Protein AF-A0A2E8VS67-F1 (afdb_monomer_lite)

Secondary structure (DSSP, 8-state):
------HHHHHHHHHHHHHS--TTS---HHHHHHHHHHHHHHHHHHHHHH-S-HHHHHHH-SHHHHHHHHHHHHHHHHGGG-HHHHHHHHHSSSS-GGG-HHHHHHHHHHHHHTT--HHHHHHHHHHHHHTT-HHHHHHHHHHHHHHH-

Radius of gyration: 14.97 Å; chains: 1; bounding box: 38×28×51 Å

Structure (mmCIF, N/CA/C/O backbone):
data_AF-A0A2E8VS67-F1
#
_entry.id   AF-A0A2E8VS67-F1
#
loop_
_atom_site.group_PDB
_atom_site.id
_atom_site.type_symbol
_atom_site.label_atom_id
_atom_site.label_alt_id
_atom_site.label_comp_id
_atom_site.label_asym_id
_atom_site.label_entity_id
_atom_site.label_seq_id
_atom_site.pdbx_PDB_ins_code
_atom_site.Cartn_x
_atom_site.Cartn_y
_atom_site.Cartn_z
_atom_site.occupancy
_atom_site.B_iso_or_equiv
_atom_site.auth_seq_id
_atom_site.auth_comp_id
_atom_site.auth_asym_id
_atom_site.auth_atom_id
_atom_site.pdbx_PDB_model_num
ATOM 1 N N . MET A 1 1 ? 0.287 -7.211 -34.726 1.00 35.31 1 MET A N 1
ATOM 2 C CA . MET A 1 1 ? -0.558 -7.984 -33.786 1.00 35.31 1 MET A CA 1
ATOM 3 C C . MET A 1 1 ? -1.084 -7.046 -32.711 1.00 35.31 1 MET A C 1
ATOM 5 O O . MET A 1 1 ? -0.298 -6.407 -32.024 1.00 35.31 1 MET A O 1
ATOM 9 N N . SER A 1 2 ? -2.407 -6.891 -32.649 1.00 30.27 2 SER A N 1
ATOM 10 C CA . SER A 1 2 ? -3.110 -5.944 -31.780 1.00 30.27 2 SER A CA 1
ATOM 11 C C . SER A 1 2 ? -2.974 -6.365 -30.310 1.00 30.27 2 SER A C 1
ATOM 13 O O . SER A 1 2 ? -3.569 -7.357 -29.891 1.00 30.27 2 SER A O 1
ATOM 15 N N . ARG A 1 3 ? -2.165 -5.643 -29.523 1.00 39.97 3 ARG A N 1
ATOM 16 C CA . ARG A 1 3 ? -2.151 -5.771 -28.058 1.00 39.97 3 ARG A CA 1
ATOM 17 C C . ARG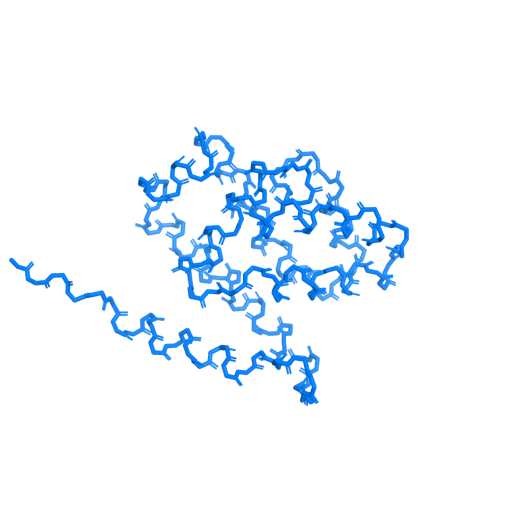 A 1 3 ? -3.442 -5.147 -27.535 1.00 39.97 3 ARG A C 1
ATOM 19 O O . ARG A 1 3 ? -3.457 -3.969 -27.197 1.00 39.97 3 ARG A O 1
ATOM 26 N N . ARG A 1 4 ? -4.533 -5.915 -27.484 1.00 39.25 4 ARG A N 1
ATOM 27 C CA . ARG A 1 4 ? -5.676 -5.537 -26.647 1.00 39.25 4 ARG A CA 1
ATOM 28 C C . ARG A 1 4 ? -5.168 -5.525 -25.200 1.00 39.25 4 ARG A C 1
ATOM 30 O O . ARG A 1 4 ? -4.754 -6.583 -24.721 1.00 39.25 4 ARG A O 1
ATOM 37 N N . PRO A 1 5 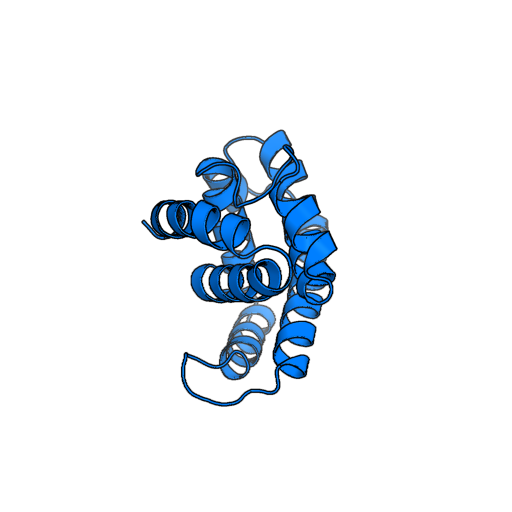? -5.137 -4.373 -24.507 1.00 44.44 5 PRO A N 1
ATOM 38 C CA . PRO A 1 5 ? -4.879 -4.367 -23.078 1.00 44.44 5 PRO A CA 1
ATOM 39 C C . PRO A 1 5 ? -5.966 -5.225 -22.442 1.00 44.44 5 PRO A C 1
ATOM 41 O O . PRO A 1 5 ? -7.134 -5.134 -22.816 1.00 44.44 5 PRO A O 1
ATOM 44 N N . ASN A 1 6 ? -5.543 -6.118 -21.560 1.00 48.22 6 ASN A N 1
ATOM 45 C CA . ASN A 1 6 ? -6.320 -7.189 -20.959 1.00 48.22 6 ASN A CA 1
ATOM 46 C C . ASN A 1 6 ? -7.674 -6.664 -20.422 1.00 48.22 6 ASN A C 1
ATOM 48 O O . ASN A 1 6 ? -7.742 -6.160 -19.301 1.00 48.22 6 ASN A O 1
ATOM 52 N N . GLN A 1 7 ? -8.745 -6.742 -21.227 1.00 39.62 7 GLN A N 1
ATOM 53 C CA . GLN A 1 7 ? -10.063 -6.177 -20.891 1.00 39.62 7 GLN A CA 1
ATOM 54 C C . GLN A 1 7 ? -10.632 -6.786 -19.603 1.00 39.62 7 GLN A C 1
ATOM 56 O O . GLN A 1 7 ? -11.363 -6.120 -18.881 1.00 39.62 7 GLN A O 1
ATOM 61 N N . LEU A 1 8 ? -10.209 -8.005 -19.255 1.00 40.25 8 LEU A N 1
ATOM 62 C CA . LEU A 1 8 ? -10.504 -8.653 -17.976 1.00 40.25 8 LEU A CA 1
ATOM 63 C C . LEU A 1 8 ? -9.884 -7.925 -16.771 1.00 40.25 8 LEU A C 1
ATOM 65 O O . LEU A 1 8 ? -10.519 -7.824 -15.729 1.00 40.25 8 LEU A O 1
ATOM 69 N N . VAL A 1 9 ? -8.674 -7.375 -16.897 1.00 40.34 9 VAL A N 1
ATOM 70 C CA . VAL A 1 9 ? -8.016 -6.630 -15.807 1.00 40.34 9 VAL A CA 1
ATOM 71 C C . VAL A 1 9 ? -8.673 -5.261 -15.614 1.00 40.34 9 VAL A C 1
ATOM 73 O O . VAL A 1 9 ? -8.863 -4.829 -14.480 1.00 40.34 9 VAL A O 1
ATOM 76 N N . GLN A 1 10 ? -9.085 -4.607 -16.705 1.00 38.84 10 GLN A N 1
ATOM 77 C CA . GLN A 1 10 ? -9.766 -3.306 -16.658 1.00 38.84 10 GLN A CA 1
ATOM 78 C C . GLN A 1 10 ? -11.229 -3.407 -16.196 1.00 38.84 10 GLN A C 1
ATOM 80 O O . GLN A 1 10 ? -11.657 -2.601 -15.372 1.00 38.84 10 GLN A O 1
ATOM 85 N N . ALA A 1 11 ? -11.979 -4.418 -16.648 1.00 37.66 11 ALA A N 1
ATOM 86 C CA . ALA A 1 11 ? -13.370 -4.622 -16.237 1.00 37.66 11 ALA A CA 1
ATOM 87 C C . ALA A 1 11 ? -13.493 -4.932 -14.734 1.00 37.66 11 ALA A C 1
ATOM 89 O O . ALA A 1 11 ? -14.410 -4.443 -14.084 1.00 37.66 11 ALA A O 1
ATOM 90 N N . PHE A 1 12 ? -12.529 -5.659 -14.153 1.00 43.75 12 PHE A N 1
ATOM 91 C CA . PHE A 1 12 ? -12.506 -5.947 -12.714 1.00 43.75 12 PHE A CA 1
ATOM 92 C C . PHE A 1 12 ? -11.909 -4.827 -11.854 1.00 43.75 12 PHE A C 1
ATOM 94 O O . PHE A 1 12 ? -12.237 -4.741 -10.668 1.00 43.75 12 PHE A O 1
ATOM 101 N N . ALA A 1 13 ? -11.041 -3.976 -12.409 1.00 41.38 13 ALA A N 1
ATOM 102 C CA . ALA A 1 13 ? -10.624 -2.741 -11.745 1.00 41.38 13 ALA A CA 1
ATOM 103 C C . ALA A 1 13 ? -11.835 -1.820 -11.521 1.00 41.38 13 ALA A C 1
ATOM 105 O O . ALA A 1 13 ? -12.027 -1.320 -10.415 1.00 41.38 13 ALA A O 1
ATOM 106 N N . ALA A 1 14 ? -12.722 -1.709 -12.515 1.00 42.88 14 ALA A N 1
ATOM 107 C CA . ALA A 1 14 ? -13.987 -0.994 -12.362 1.00 42.88 14 ALA A CA 1
ATOM 108 C C . ALA A 1 14 ? -14.889 -1.614 -11.274 1.00 42.88 14 ALA A C 1
ATOM 110 O O . ALA A 1 14 ? -15.530 -0.881 -10.530 1.00 42.88 14 ALA A O 1
ATOM 111 N N . THR A 1 15 ? -14.895 -2.944 -11.107 1.00 44.09 15 THR A N 1
ATOM 112 C CA . THR A 1 15 ? -15.710 -3.614 -10.074 1.00 44.09 15 THR A CA 1
ATOM 113 C C . THR A 1 15 ? -15.165 -3.431 -8.653 1.00 44.09 15 THR A C 1
ATOM 115 O O . THR A 1 15 ? -15.954 -3.243 -7.736 1.00 44.09 15 THR A O 1
ATOM 118 N N . ILE A 1 16 ? -13.838 -3.433 -8.444 1.00 43.28 16 ILE A N 1
ATOM 119 C CA . ILE A 1 16 ? -13.261 -3.190 -7.104 1.00 43.28 16 ILE A CA 1
ATOM 120 C C . ILE A 1 16 ? -13.432 -1.726 -6.680 1.00 43.28 16 ILE A C 1
ATOM 122 O O . ILE A 1 16 ? -13.755 -1.465 -5.522 1.00 43.28 16 ILE A O 1
ATOM 126 N N . PHE A 1 17 ? -13.275 -0.769 -7.598 1.00 48.75 17 PHE A N 1
ATOM 127 C CA . PHE A 1 17 ? -13.451 0.656 -7.282 1.00 48.75 17 PHE A CA 1
ATOM 128 C C . PHE A 1 17 ? -14.910 1.116 -7.279 1.00 48.75 17 PHE A C 1
ATOM 130 O O . PHE A 1 17 ? -15.208 2.136 -6.673 1.00 48.75 17 PHE A O 1
ATOM 137 N N . ALA A 1 18 ? -15.834 0.332 -7.842 1.00 44.03 18 ALA A N 1
ATOM 138 C CA . ALA A 1 18 ? -17.259 0.472 -7.547 1.00 44.03 18 ALA A CA 1
ATOM 139 C C . ALA A 1 18 ? -17.609 0.015 -6.114 1.00 44.03 18 ALA A C 1
ATOM 141 O O . ALA A 1 18 ? -18.629 0.433 -5.574 1.00 44.03 18 ALA A O 1
ATOM 142 N N . THR A 1 19 ? -16.770 -0.822 -5.486 1.00 44.22 19 THR A N 1
ATOM 143 C CA . THR A 1 19 ? -16.969 -1.319 -4.108 1.00 44.22 19 THR A CA 1
ATOM 144 C C . THR A 1 19 ? -16.113 -0.634 -3.044 1.00 44.22 19 THR A C 1
ATOM 146 O O . THR A 1 19 ? -16.410 -0.766 -1.860 1.00 44.22 19 THR A O 1
ATOM 149 N N . LEU A 1 20 ? -15.063 0.099 -3.425 1.00 42.94 20 LEU A N 1
ATOM 150 C CA . LEU A 1 20 ? -14.369 0.997 -2.506 1.00 42.94 20 LEU A CA 1
ATOM 151 C C . LEU A 1 20 ? -15.206 2.272 -2.411 1.00 42.94 20 LEU A C 1
ATOM 153 O O . LEU A 1 20 ? -15.356 2.968 -3.414 1.00 42.94 20 LEU A O 1
ATOM 157 N N . PRO A 1 21 ? -15.791 2.583 -1.246 1.00 41.31 21 PRO A N 1
ATOM 158 C CA . PRO A 1 21 ? -16.655 3.734 -1.145 1.00 41.31 21 PRO A CA 1
ATOM 159 C C . PRO A 1 21 ? -15.808 4.985 -1.343 1.00 41.31 21 PRO A C 1
ATOM 161 O O . PRO A 1 21 ? -14.956 5.319 -0.515 1.00 41.31 21 PRO A O 1
ATOM 164 N N . VAL A 1 22 ? -16.078 5.693 -2.439 1.00 43.78 22 VAL A N 1
ATOM 165 C CA . VAL A 1 22 ? -15.806 7.124 -2.538 1.00 43.78 22 VAL A CA 1
ATOM 166 C C . VAL A 1 22 ? -16.422 7.749 -1.292 1.00 43.78 22 VAL A C 1
ATOM 168 O O . VAL A 1 22 ? -17.588 7.490 -0.988 1.00 43.78 22 VAL A O 1
ATOM 171 N N . SER A 1 23 ? -15.603 8.474 -0.531 1.00 42.97 23 SER A N 1
ATOM 172 C CA . SER A 1 23 ? -15.939 9.147 0.724 1.00 42.97 23 SER A CA 1
ATOM 173 C C . SER A 1 23 ? -17.424 9.513 0.831 1.00 42.97 23 SER A C 1
ATOM 175 O O . SER A 1 23 ? -17.853 10.513 0.267 1.00 42.97 23 SER A O 1
ATOM 177 N N . GLY A 1 24 ? -18.209 8.693 1.544 1.00 40.16 24 GLY A N 1
ATOM 178 C CA . GLY A 1 24 ? -19.612 9.001 1.838 1.00 40.16 24 GLY A CA 1
ATOM 179 C C . GLY A 1 24 ? -20.614 7.844 1.826 1.00 40.16 24 GLY A C 1
ATOM 180 O O . GLY A 1 24 ? -21.672 8.002 2.424 1.00 40.16 24 GLY A O 1
ATOM 181 N N . GLN A 1 25 ? -20.326 6.684 1.227 1.00 36.81 25 GLN A N 1
ATOM 182 C CA . GLN A 1 25 ? -21.251 5.537 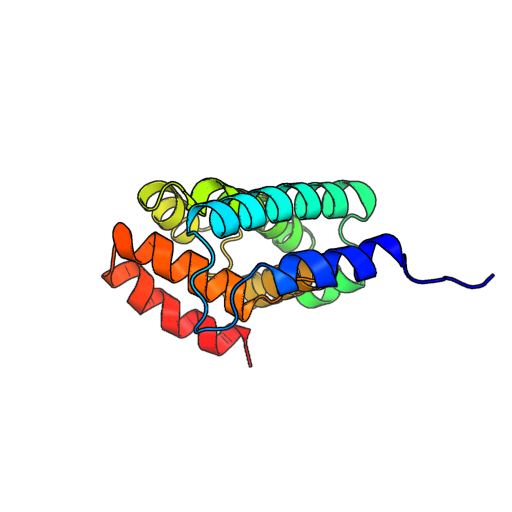1.275 1.00 36.81 25 GLN A CA 1
ATOM 183 C C . GLN A 1 25 ? -20.723 4.421 2.173 1.00 36.81 25 GLN A C 1
ATOM 185 O O . GLN A 1 25 ? -19.566 4.024 2.084 1.00 36.81 25 GLN A O 1
ATOM 190 N N . GLY A 1 26 ? -21.567 3.942 3.083 1.00 39.97 26 GLY A N 1
ATOM 191 C CA . GLY A 1 26 ? -21.250 2.898 4.053 1.00 39.97 26 GLY A CA 1
ATOM 192 C C . GLY A 1 26 ? -21.008 1.535 3.410 1.00 39.97 26 GLY A C 1
ATOM 193 O O . GLY A 1 26 ? -21.821 0.638 3.576 1.00 39.97 26 GLY A O 1
ATOM 194 N N . SER A 1 27 ? -19.894 1.351 2.696 1.00 49.94 27 SER A N 1
ATOM 195 C CA . SER A 1 27 ? -19.420 -0.001 2.410 1.00 49.94 27 SER A CA 1
ATOM 196 C C . SER A 1 27 ? -18.926 -0.588 3.725 1.00 49.94 27 SER A C 1
ATOM 198 O O . SER A 1 27 ? -18.036 -0.005 4.362 1.00 49.94 27 SER A O 1
ATOM 200 N N . ASP A 1 28 ? -19.483 -1.731 4.114 1.00 63.81 28 ASP A N 1
ATOM 201 C CA . ASP A 1 28 ? -19.077 -2.445 5.312 1.00 63.81 28 ASP A CA 1
ATOM 202 C C . ASP A 1 28 ? -17.555 -2.561 5.380 1.00 63.81 28 ASP A C 1
ATOM 204 O O . ASP A 1 28 ? -16.865 -2.944 4.434 1.00 63.81 28 ASP A O 1
ATOM 208 N N . LYS A 1 29 ? -17.006 -2.175 6.530 1.00 62.19 29 LYS A N 1
ATOM 209 C CA . LYS A 1 29 ? -15.566 -2.175 6.815 1.00 62.19 29 LYS A CA 1
ATOM 210 C C . LYS A 1 29 ? -14.900 -3.513 6.457 1.00 62.19 29 LYS A C 1
ATOM 212 O O . LYS A 1 29 ? -13.715 -3.521 6.125 1.00 62.19 29 LYS A O 1
ATOM 217 N N . GLU A 1 30 ? -15.635 -4.617 6.561 1.00 69.62 30 GLU A N 1
ATOM 218 C CA . GLU A 1 30 ? -15.179 -5.955 6.173 1.00 69.62 30 GLU A CA 1
ATOM 219 C C . GLU A 1 30 ? -14.969 -6.079 4.662 1.00 69.62 30 GLU A C 1
ATOM 221 O O . GLU A 1 30 ? -13.881 -6.479 4.253 1.00 69.62 30 GLU A O 1
ATOM 226 N N . THR A 1 31 ? -15.907 -5.593 3.846 1.00 73.75 31 THR A N 1
ATOM 227 C CA . THR A 1 31 ? -15.810 -5.544 2.378 1.00 73.75 31 THR A CA 1
ATOM 228 C C . THR A 1 31 ? -14.545 -4.823 1.909 1.00 73.75 31 THR A C 1
ATOM 230 O O . THR A 1 31 ? -13.847 -5.297 1.012 1.00 73.75 31 THR A O 1
ATOM 233 N N . VAL A 1 32 ? -14.171 -3.716 2.562 1.00 69.69 32 VAL A N 1
ATOM 234 C CA . VAL A 1 32 ? -12.931 -2.986 2.232 1.00 69.69 32 VAL A CA 1
ATOM 235 C C . VAL A 1 32 ? -11.678 -3.770 2.626 1.00 69.69 32 VAL A C 1
ATOM 237 O O . VAL A 1 32 ? -10.695 -3.796 1.888 1.00 69.69 32 VAL A O 1
ATOM 240 N N . LEU A 1 33 ? -11.684 -4.423 3.789 1.00 74.69 33 LEU A N 1
ATOM 241 C CA . LEU A 1 33 ? -10.543 -5.224 4.242 1.00 74.69 33 LEU A CA 1
ATOM 242 C C . LEU A 1 33 ? -10.339 -6.470 3.369 1.00 74.69 33 LEU A C 1
ATOM 244 O O . LEU A 1 33 ? -9.193 -6.861 3.135 1.00 74.69 33 LEU A O 1
ATOM 248 N N . ASP A 1 34 ? -11.418 -7.065 2.864 1.00 75.81 34 ASP A N 1
ATOM 249 C CA . ASP A 1 34 ? -11.362 -8.143 1.874 1.00 75.81 34 ASP A CA 1
ATOM 250 C C . ASP A 1 34 ? -10.867 -7.653 0.516 1.00 75.81 34 ASP A C 1
ATOM 252 O O . ASP A 1 34 ? -9.995 -8.292 -0.078 1.00 75.81 34 ASP A O 1
ATOM 256 N N . ALA A 1 35 ? -11.307 -6.473 0.070 1.00 74.69 35 ALA A N 1
ATOM 257 C CA . ALA A 1 35 ? -10.791 -5.849 -1.144 1.00 74.69 35 ALA A CA 1
ATOM 258 C C . ALA A 1 35 ? -9.272 -5.605 -1.066 1.00 74.69 35 ALA A C 1
ATOM 260 O O . ALA A 1 35 ? -8.549 -5.946 -2.002 1.00 74.69 35 ALA A O 1
ATOM 261 N N . LEU A 1 36 ? -8.748 -5.102 0.059 1.00 78.31 36 LEU A N 1
ATOM 262 C CA . LEU A 1 36 ? -7.300 -4.910 0.240 1.00 78.31 36 LEU A CA 1
ATOM 263 C C . LEU A 1 36 ? -6.526 -6.231 0.267 1.00 78.31 36 LEU A C 1
ATOM 265 O O . LEU A 1 36 ? -5.433 -6.320 -0.300 1.00 78.31 36 LEU A O 1
ATOM 269 N N . SER A 1 37 ? -7.091 -7.268 0.887 1.00 80.62 37 SER A N 1
ATOM 270 C CA . SER A 1 37 ? -6.505 -8.608 0.856 1.00 80.62 37 SER A CA 1
ATOM 271 C C . SER A 1 37 ? -6.436 -9.137 -0.582 1.00 80.62 37 SER A C 1
ATOM 273 O O . SER A 1 37 ? -5.369 -9.553 -1.035 1.00 80.62 37 SER A O 1
ATOM 275 N N . ALA A 1 38 ? -7.518 -9.006 -1.355 1.00 79.56 38 ALA A N 1
ATOM 276 C CA . ALA A 1 38 ? -7.551 -9.383 -2.767 1.00 79.56 38 ALA A CA 1
ATOM 277 C C . ALA A 1 38 ? -6.565 -8.564 -3.622 1.00 79.56 38 ALA A C 1
ATOM 279 O O . ALA A 1 38 ? -5.891 -9.114 -4.497 1.00 79.56 38 ALA A O 1
ATOM 280 N N . MET A 1 39 ? -6.418 -7.263 -3.349 1.00 82.00 39 MET A N 1
ATOM 281 C CA . MET A 1 39 ? -5.406 -6.415 -3.989 1.00 82.00 39 MET A CA 1
ATOM 282 C C . MET A 1 39 ? -3.985 -6.905 -3.698 1.00 82.00 39 MET A C 1
ATOM 284 O O . MET A 1 39 ? -3.155 -6.911 -4.606 1.00 82.00 39 MET A O 1
ATOM 288 N N . SER A 1 40 ? -3.705 -7.359 -2.471 1.00 85.00 40 SER A N 1
ATOM 289 C CA . SER A 1 40 ? -2.396 -7.918 -2.114 1.00 85.00 40 SER A CA 1
ATOM 290 C C . SER A 1 40 ? -2.041 -9.135 -2.977 1.00 85.00 40 SER A C 1
ATOM 292 O O . SER A 1 40 ? -0.961 -9.173 -3.565 1.00 85.00 40 SER A O 1
ATOM 294 N N . SER A 1 41 ? -2.983 -10.067 -3.155 1.00 84.50 41 SER A N 1
ATOM 295 C CA . SER A 1 41 ? -2.789 -11.274 -3.965 1.00 84.50 41 SER A CA 1
ATOM 296 C C . SER A 1 41 ? -2.626 -10.954 -5.454 1.00 84.50 41 SER A C 1
ATOM 298 O O . SER A 1 41 ? -1.806 -11.563 -6.146 1.00 84.50 41 SER A O 1
ATOM 300 N N . ARG A 1 42 ? -3.369 -9.962 -5.963 1.00 75.81 42 ARG A N 1
ATOM 301 C CA . ARG A 1 42 ? -3.220 -9.472 -7.345 1.00 75.81 42 ARG A CA 1
ATOM 302 C C . ARG A 1 42 ? -1.853 -8.846 -7.574 1.00 75.81 42 ARG A C 1
ATOM 304 O O . ARG A 1 42 ? -1.233 -9.104 -8.601 1.00 75.81 42 ARG A O 1
ATOM 311 N N . MET A 1 43 ? -1.379 -8.055 -6.618 1.00 82.38 43 MET A N 1
ATOM 312 C CA . MET A 1 43 ? -0.063 -7.433 -6.689 1.00 82.38 43 MET A CA 1
ATOM 313 C C . MET A 1 43 ? 1.053 -8.481 -6.702 1.00 82.38 43 MET A C 1
ATOM 315 O O . MET A 1 43 ? 1.955 -8.389 -7.527 1.00 82.38 43 MET A O 1
ATOM 319 N N . GLU A 1 44 ? 0.963 -9.512 -5.861 1.00 83.44 44 GLU A N 1
ATOM 320 C CA . GLU A 1 44 ? 1.915 -10.633 -5.864 1.00 83.44 44 GLU A CA 1
ATOM 321 C C . GLU A 1 44 ? 1.881 -11.417 -7.178 1.00 83.44 44 GLU A C 1
ATOM 323 O O . GLU A 1 44 ? 2.930 -11.746 -7.727 1.00 83.44 44 GLU A O 1
ATOM 328 N N . THR A 1 45 ? 0.690 -11.644 -7.736 1.00 81.56 45 THR A N 1
ATOM 329 C CA . THR A 1 45 ? 0.533 -12.295 -9.045 1.00 81.56 45 THR A CA 1
ATOM 330 C C . THR A 1 45 ? 1.148 -11.460 -10.169 1.00 81.56 45 THR A C 1
ATOM 332 O O . THR A 1 45 ? 1.817 -12.007 -11.043 1.00 81.56 45 THR A O 1
ATOM 335 N N . LEU A 1 46 ? 0.948 -10.138 -10.153 1.00 73.69 46 LEU A N 1
ATOM 336 C CA . LEU A 1 46 ? 1.538 -9.229 -11.135 1.00 73.69 46 LEU A CA 1
ATOM 337 C C . LEU A 1 46 ? 3.066 -9.242 -11.041 1.00 73.69 46 LEU A C 1
ATOM 339 O O . LEU A 1 46 ? 3.731 -9.387 -12.060 1.00 73.69 46 LEU A O 1
ATOM 343 N N . VAL A 1 47 ? 3.617 -9.165 -9.828 1.00 77.81 47 VAL A N 1
ATOM 344 C CA . VAL A 1 47 ? 5.067 -9.227 -9.586 1.00 77.81 47 VAL A CA 1
ATOM 345 C C . VAL A 1 47 ? 5.651 -10.557 -10.063 1.00 77.81 47 VAL A C 1
ATOM 347 O O . VAL A 1 47 ? 6.689 -10.557 -10.717 1.00 77.81 47 VAL A O 1
ATOM 350 N N . ALA A 1 48 ? 4.975 -11.676 -9.795 1.00 78.56 48 ALA A N 1
ATOM 351 C CA . ALA A 1 48 ? 5.422 -12.999 -10.225 1.00 78.56 48 ALA A CA 1
ATOM 352 C C . ALA A 1 48 ? 5.371 -13.192 -11.752 1.00 78.56 48 ALA A C 1
ATOM 354 O O . ALA A 1 48 ? 6.196 -13.917 -12.299 1.00 78.56 48 ALA A O 1
ATOM 355 N N . ARG A 1 49 ? 4.407 -12.563 -12.442 1.00 69.25 49 ARG A N 1
ATOM 356 C CA . ARG A 1 49 ? 4.210 -12.713 -13.897 1.00 69.25 49 ARG A CA 1
ATOM 357 C C . ARG A 1 49 ? 5.014 -11.730 -14.743 1.00 69.25 49 ARG A C 1
ATOM 359 O O . ARG A 1 49 ? 5.435 -12.094 -15.833 1.00 69.25 49 ARG A O 1
ATOM 366 N N . HIS A 1 50 ? 5.166 -10.497 -14.271 1.00 63.94 50 HIS A N 1
ATOM 367 C CA . HIS A 1 50 ? 5.705 -9.380 -15.053 1.00 63.94 50 HIS A CA 1
ATOM 368 C C . HIS A 1 50 ? 7.044 -8.859 -14.512 1.00 63.94 50 HIS A C 1
ATOM 370 O O . HIS A 1 50 ? 7.764 -8.163 -15.213 1.00 63.94 50 HIS A O 1
ATOM 376 N N . GLY A 1 51 ? 7.428 -9.207 -13.279 1.00 66.38 51 GLY A N 1
ATOM 377 C CA . GLY A 1 51 ? 8.701 -8.773 -12.707 1.00 66.38 51 GLY A CA 1
ATOM 378 C C . GLY A 1 51 ? 8.864 -7.246 -12.638 1.00 66.38 51 GLY A C 1
ATOM 379 O O . GLY A 1 51 ? 7.895 -6.489 -12.557 1.00 66.38 51 GLY A O 1
ATOM 380 N N . PHE A 1 52 ? 10.120 -6.795 -12.626 1.00 59.12 52 PHE A N 1
ATOM 381 C CA . PHE A 1 52 ? 10.515 -5.383 -12.683 1.00 59.12 52 PHE A CA 1
ATOM 382 C C . PHE A 1 52 ? 10.463 -4.869 -14.133 1.00 59.12 52 PHE A C 1
ATOM 384 O O . PHE A 1 52 ? 11.474 -4.424 -14.663 1.00 59.12 52 PHE A O 1
ATOM 391 N N . ASP A 1 53 ? 9.316 -4.984 -14.801 1.00 67.56 53 ASP A N 1
ATOM 392 C CA . ASP A 1 53 ? 9.125 -4.425 -16.147 1.00 67.56 53 ASP A CA 1
ATOM 393 C C . ASP A 1 53 ? 9.420 -2.906 -16.172 1.00 67.56 53 ASP A C 1
ATOM 395 O O . ASP A 1 53 ? 9.289 -2.211 -15.157 1.00 67.56 53 ASP A O 1
ATOM 399 N N . ASP A 1 54 ? 9.752 -2.358 -17.347 1.00 59.75 54 ASP A N 1
ATOM 400 C CA . ASP A 1 54 ? 10.218 -0.969 -17.538 1.00 59.75 54 ASP A CA 1
ATOM 401 C C . ASP A 1 54 ? 9.318 0.099 -16.888 1.00 59.75 54 ASP A C 1
ATOM 403 O O . ASP A 1 54 ? 9.795 1.084 -16.313 1.00 59.75 54 ASP A O 1
ATOM 407 N N . ALA A 1 55 ? 7.997 -0.114 -16.909 1.00 58.91 55 ALA A N 1
ATOM 408 C CA . ALA A 1 55 ? 7.026 0.803 -16.312 1.00 58.91 55 ALA A CA 1
ATOM 409 C C . ALA A 1 55 ? 7.127 0.885 -14.775 1.00 58.91 55 ALA A C 1
ATOM 411 O O . ALA A 1 55 ? 6.767 1.911 -14.196 1.00 58.91 55 ALA A O 1
ATOM 412 N N . LEU A 1 56 ? 7.599 -0.178 -14.113 1.00 66.56 56 LEU A N 1
ATOM 413 C CA . LEU A 1 56 ? 7.923 -0.207 -12.683 1.00 66.56 56 LEU A CA 1
ATOM 414 C C . LEU A 1 56 ? 9.365 0.227 -12.433 1.00 66.56 56 LEU A C 1
ATOM 416 O O . LEU A 1 56 ? 9.642 0.853 -11.407 1.00 66.56 56 LEU A O 1
ATOM 420 N N . ALA A 1 57 ? 10.267 -0.059 -13.373 1.00 65.31 57 ALA A N 1
ATOM 421 C CA . ALA A 1 57 ? 11.676 0.264 -13.247 1.00 65.31 57 ALA A CA 1
ATOM 422 C C . ALA A 1 57 ? 11.935 1.764 -13.088 1.00 65.31 57 ALA A C 1
ATOM 424 O O . ALA A 1 57 ? 12.682 2.166 -12.191 1.00 65.31 57 ALA A O 1
ATOM 425 N N . GLY A 1 58 ? 11.238 2.592 -13.872 1.00 70.44 58 GLY A N 1
ATOM 426 C CA . GLY A 1 58 ? 11.319 4.050 -13.767 1.00 70.44 58 GLY A CA 1
ATOM 427 C C . GLY A 1 58 ? 10.851 4.581 -12.407 1.00 70.44 58 GLY A C 1
ATOM 428 O O . GLY A 1 58 ? 11.589 5.294 -11.726 1.00 70.44 58 GLY A O 1
ATOM 429 N N . SER A 1 59 ? 9.656 4.182 -11.954 1.00 80.44 59 SER A N 1
ATOM 430 C CA . SER A 1 59 ? 9.074 4.666 -10.688 1.00 80.44 59 SER A CA 1
ATOM 431 C C . SER A 1 59 ? 9.802 4.134 -9.450 1.00 80.44 59 SER A C 1
ATOM 433 O O . SER A 1 59 ? 9.928 4.825 -8.441 1.00 80.44 59 SER A O 1
ATOM 435 N N . CYS A 1 60 ? 10.329 2.912 -9.515 1.00 83.38 60 CYS A N 1
ATOM 436 C CA . CYS A 1 60 ? 11.068 2.304 -8.415 1.00 83.38 60 CYS A CA 1
ATOM 437 C C . CYS A 1 60 ? 12.572 2.618 -8.454 1.00 83.38 60 CYS A C 1
ATOM 439 O O . CYS A 1 60 ? 13.255 2.342 -7.467 1.00 83.38 60 CYS A O 1
ATOM 441 N N . ARG A 1 61 ? 13.098 3.215 -9.534 1.00 82.25 61 ARG A N 1
ATOM 442 C CA . ARG A 1 61 ? 14.504 3.578 -9.835 1.00 82.25 61 ARG A CA 1
ATOM 443 C C . ARG A 1 61 ? 15.553 2.454 -9.761 1.00 82.25 61 ARG A C 1
ATOM 445 O O . ARG A 1 61 ? 16.575 2.548 -10.423 1.00 82.25 61 ARG A O 1
ATOM 452 N N . THR A 1 62 ? 15.376 1.433 -8.920 1.00 86.81 62 THR A N 1
ATOM 453 C CA . THR A 1 62 ? 16.300 0.301 -8.757 1.00 86.81 62 THR A CA 1
ATOM 454 C C . THR A 1 62 ? 15.546 -0.994 -8.472 1.00 86.81 62 THR A C 1
ATOM 456 O O . THR A 1 62 ? 14.532 -0.995 -7.765 1.00 86.81 62 THR A O 1
ATOM 459 N N . HIS A 1 63 ? 16.097 -2.117 -8.940 1.00 84.19 63 HIS A N 1
ATOM 460 C CA . HIS A 1 63 ? 15.539 -3.451 -8.698 1.00 84.19 63 HIS A CA 1
ATOM 461 C C . HIS A 1 63 ? 15.429 -3.762 -7.195 1.00 84.19 63 HIS A C 1
ATOM 463 O O . HIS A 1 63 ? 14.387 -4.186 -6.710 1.00 84.19 63 HIS A O 1
ATOM 469 N N . SER A 1 64 ? 16.465 -3.433 -6.410 1.00 88.44 64 SER A N 1
ATOM 470 C CA . SER A 1 64 ? 16.454 -3.595 -4.944 1.00 88.44 64 SER A CA 1
ATOM 471 C C . SER A 1 64 ? 15.307 -2.838 -4.259 1.00 88.44 64 SER A C 1
ATOM 473 O O . SER A 1 64 ? 14.764 -3.295 -3.247 1.00 88.44 64 SER A O 1
ATOM 475 N N . ARG A 1 65 ? 14.934 -1.652 -4.759 1.00 89.50 65 ARG A N 1
ATOM 476 C CA . ARG A 1 65 ? 13.782 -0.921 -4.217 1.00 89.50 65 ARG A CA 1
ATOM 477 C C . ARG A 1 65 ? 12.489 -1.625 -4.588 1.00 89.50 65 ARG A C 1
ATOM 479 O O . ARG A 1 65 ? 11.673 -1.841 -3.697 1.00 89.50 65 ARG A O 1
ATOM 486 N N . PHE A 1 66 ? 12.339 -2.026 -5.846 1.00 87.94 66 PHE A N 1
ATOM 487 C CA . PHE A 1 66 ? 11.178 -2.792 -6.276 1.00 87.94 66 PHE A CA 1
ATOM 488 C C . PHE A 1 66 ? 10.987 -4.063 -5.461 1.00 87.94 66 PHE A C 1
ATOM 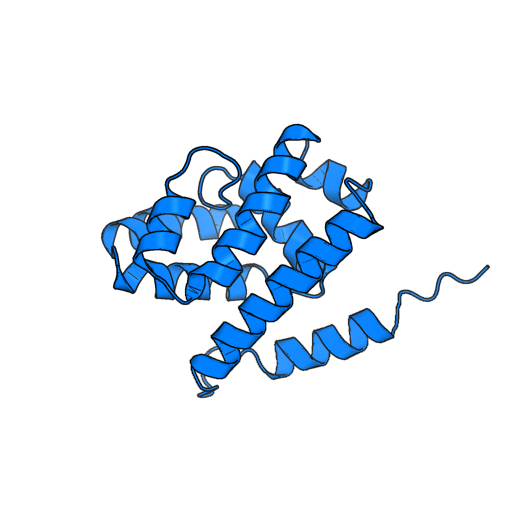490 O O . PHE A 1 66 ? 9.904 -4.244 -4.923 1.00 87.94 66 PHE A O 1
ATOM 497 N N . THR A 1 67 ? 12.013 -4.894 -5.264 1.00 87.94 67 THR A N 1
ATOM 498 C CA . THR A 1 67 ? 11.901 -6.108 -4.437 1.00 87.94 67 THR A CA 1
ATOM 499 C C . THR A 1 67 ? 11.394 -5.776 -3.032 1.00 87.94 67 THR A C 1
ATOM 501 O O . THR A 1 67 ? 10.468 -6.397 -2.521 1.00 87.94 67 THR A O 1
ATOM 504 N N . ARG A 1 68 ? 11.945 -4.730 -2.404 1.00 91.31 68 ARG A N 1
ATOM 505 C CA . ARG A 1 68 ? 11.525 -4.330 -1.055 1.00 91.31 68 ARG A CA 1
ATOM 506 C C . ARG A 1 68 ? 10.082 -3.820 -1.010 1.00 91.31 68 ARG A C 1
ATOM 508 O O . ARG A 1 68 ? 9.363 -4.179 -0.081 1.00 91.31 68 ARG A O 1
ATOM 515 N N . VAL A 1 69 ? 9.668 -2.977 -1.958 1.00 90.44 69 VAL A N 1
ATOM 516 C CA . VAL A 1 69 ? 8.308 -2.408 -1.999 1.00 90.44 69 VAL A CA 1
ATOM 517 C C . VAL A 1 69 ? 7.285 -3.474 -2.395 1.00 90.44 69 VAL A C 1
ATOM 519 O O . VAL A 1 69 ? 6.250 -3.582 -1.745 1.00 90.44 69 VAL A O 1
ATOM 522 N N . SER A 1 70 ? 7.610 -4.319 -3.373 1.00 88.12 70 SER A N 1
ATOM 523 C CA . SER A 1 70 ? 6.746 -5.403 -3.850 1.00 88.12 70 SER A CA 1
ATOM 524 C C . SER A 1 70 ? 6.517 -6.511 -2.834 1.00 88.12 70 SER A C 1
ATOM 526 O O . SER A 1 70 ? 5.474 -7.145 -2.870 1.00 88.12 70 SER A O 1
ATOM 528 N N . THR A 1 71 ? 7.416 -6.705 -1.868 1.00 90.00 71 THR A N 1
ATOM 529 C CA . THR A 1 71 ? 7.119 -7.536 -0.694 1.00 90.00 71 THR A CA 1
ATOM 530 C C . THR A 1 71 ? 6.367 -6.760 0.388 1.00 90.00 71 THR A C 1
ATOM 532 O O . THR A 1 71 ? 5.457 -7.283 1.032 1.00 90.00 71 THR A O 1
ATOM 535 N N . ARG A 1 72 ? 6.748 -5.502 0.641 1.00 92.88 72 ARG A N 1
ATOM 536 C CA . ARG A 1 72 ? 6.228 -4.748 1.788 1.00 92.88 72 ARG A CA 1
ATOM 537 C C . ARG A 1 72 ? 4.782 -4.309 1.606 1.00 92.88 72 ARG A C 1
ATOM 539 O O . ARG A 1 72 ? 4.017 -4.402 2.562 1.00 92.88 72 ARG A O 1
ATOM 546 N N . LEU A 1 73 ? 4.427 -3.795 0.435 1.00 91.31 73 LEU A N 1
ATOM 547 C CA . LEU A 1 73 ? 3.104 -3.243 0.188 1.00 91.31 73 LEU A CA 1
ATOM 548 C C . LEU A 1 73 ? 2.010 -4.323 0.274 1.00 91.31 73 LEU A C 1
ATOM 550 O O . LEU A 1 73 ? 1.095 -4.127 1.072 1.00 91.31 73 LEU A O 1
ATOM 554 N N . PRO A 1 74 ? 2.120 -5.496 -0.385 1.00 91.12 74 PRO A N 1
ATOM 555 C CA . PRO A 1 74 ? 1.159 -6.586 -0.193 1.00 91.12 74 PRO A CA 1
ATOM 556 C C . PRO A 1 74 ? 1.029 -7.025 1.267 1.00 91.12 74 PRO A C 1
ATOM 558 O O . PRO A 1 74 ? -0.082 -7.207 1.762 1.00 91.12 74 PRO A O 1
ATOM 561 N N . GLN A 1 75 ? 2.149 -7.111 1.996 1.00 92.88 75 GLN A N 1
ATOM 562 C CA . GLN A 1 75 ? 2.132 -7.431 3.424 1.00 92.88 75 GLN A CA 1
ATOM 563 C C . GLN A 1 75 ? 1.328 -6.399 4.229 1.00 92.88 75 GLN A C 1
ATOM 565 O O . GLN A 1 75 ? 0.533 -6.775 5.084 1.00 92.88 75 GLN A O 1
ATOM 570 N N . MET A 1 76 ? 1.514 -5.104 3.956 1.00 92.12 76 MET A N 1
ATOM 571 C CA . MET A 1 76 ? 0.762 -4.035 4.620 1.00 92.12 76 MET A CA 1
ATOM 572 C C . MET A 1 76 ? -0.732 -4.078 4.285 1.00 92.12 76 MET A C 1
ATOM 574 O O . MET A 1 76 ? -1.544 -3.871 5.182 1.00 92.12 76 MET A O 1
ATOM 578 N N . LEU A 1 77 ? -1.094 -4.380 3.035 1.00 90.88 77 LEU A N 1
ATOM 579 C CA . LEU A 1 77 ? -2.489 -4.526 2.608 1.00 90.88 77 LEU A CA 1
ATOM 580 C C . LEU A 1 77 ? -3.186 -5.685 3.339 1.00 90.88 77 LEU A C 1
ATOM 582 O O . LEU A 1 77 ? -4.282 -5.498 3.861 1.00 90.88 77 LEU A O 1
ATOM 586 N N . ARG A 1 78 ? -2.527 -6.845 3.471 1.00 89.19 78 ARG A N 1
ATOM 587 C CA . ARG A 1 78 ? -3.040 -7.976 4.271 1.00 89.19 78 ARG A CA 1
ATOM 588 C C . ARG A 1 78 ? -3.172 -7.636 5.750 1.00 89.19 78 ARG A C 1
ATOM 590 O O . ARG A 1 78 ? -4.192 -7.906 6.380 1.00 89.19 78 ARG A O 1
ATOM 597 N N . ASP A 1 79 ? -2.131 -7.026 6.309 1.00 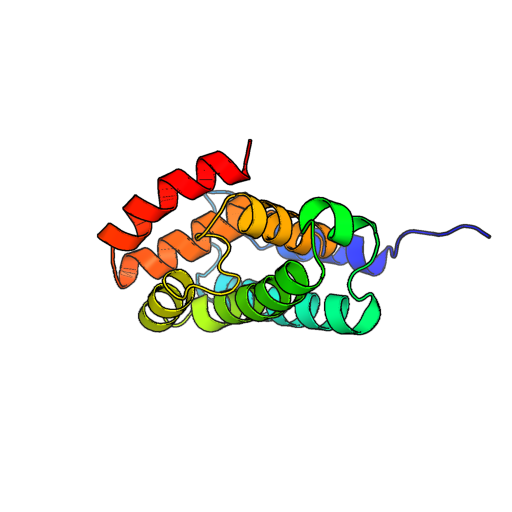89.88 79 ASP A N 1
ATOM 598 C CA . ASP A 1 79 ? -2.070 -6.696 7.730 1.00 89.88 79 ASP A CA 1
ATOM 599 C C . ASP A 1 79 ? -2.891 -5.441 8.089 1.00 89.88 79 ASP A C 1
ATOM 601 O O . ASP A 1 79 ? -2.900 -5.032 9.251 1.00 89.88 79 ASP A O 1
ATOM 605 N N . ALA A 1 80 ? -3.655 -4.865 7.149 1.00 86.38 80 ALA A N 1
ATOM 606 C CA . ALA A 1 80 ? -4.590 -3.769 7.410 1.00 86.38 80 ALA A CA 1
ATOM 607 C C . ALA A 1 80 ? -5.649 -4.131 8.469 1.00 86.38 80 ALA A C 1
ATOM 609 O O . ALA A 1 80 ? -6.112 -3.261 9.208 1.00 86.38 80 ALA A O 1
ATOM 610 N N . ARG A 1 81 ? -5.976 -5.425 8.608 1.00 87.56 81 ARG A N 1
ATOM 611 C CA . ARG A 1 81 ? -6.849 -5.959 9.672 1.00 87.56 81 ARG A CA 1
ATOM 612 C C . ARG A 1 81 ? -6.205 -5.920 11.064 1.00 87.56 81 ARG A C 1
ATOM 614 O O . ARG A 1 81 ? -6.906 -6.018 12.066 1.00 87.56 81 ARG A O 1
ATOM 621 N N . SER A 1 82 ? -4.881 -5.773 11.150 1.00 92.25 82 SER A N 1
ATOM 622 C CA . SER A 1 82 ? -4.116 -5.791 12.398 1.00 92.25 82 SER A CA 1
ATOM 623 C C . SER A 1 82 ? -3.333 -4.479 12.584 1.00 92.25 82 SER A C 1
ATOM 625 O O . SER A 1 82 ? -2.139 -4.409 12.275 1.00 92.25 82 SER A O 1
ATOM 627 N N . PRO A 1 83 ? -3.968 -3.428 13.146 1.00 90.56 83 PRO A N 1
ATOM 628 C CA . PRO A 1 83 ? -3.388 -2.088 13.277 1.00 90.56 83 PRO A CA 1
ATOM 629 C C . PRO A 1 83 ? -1.959 -2.042 13.840 1.00 90.56 83 PRO A C 1
ATOM 631 O O . PRO A 1 83 ? -1.101 -1.333 13.318 1.00 90.56 83 PRO A O 1
ATOM 634 N N . ARG A 1 84 ? -1.658 -2.844 14.873 1.00 91.50 84 ARG A N 1
ATOM 635 C CA . ARG A 1 84 ? -0.313 -2.903 15.478 1.00 91.50 84 ARG A CA 1
ATOM 636 C C . ARG A 1 84 ? 0.737 -3.483 14.525 1.00 91.50 84 ARG A C 1
ATOM 638 O O . ARG A 1 84 ? 1.863 -2.983 14.483 1.00 91.50 84 ARG A O 1
ATOM 645 N N . LYS A 1 85 ? 0.387 -4.516 13.744 1.00 92.62 85 LYS A N 1
ATOM 646 C CA . LYS A 1 85 ? 1.282 -5.071 12.714 1.00 92.62 85 LYS A CA 1
ATOM 647 C C . LYS A 1 85 ? 1.521 -4.043 11.615 1.00 92.62 85 LYS A C 1
ATOM 649 O O . LYS A 1 85 ? 2.674 -3.826 11.254 1.00 92.62 85 LYS A O 1
ATOM 654 N N . LEU A 1 86 ? 0.474 -3.350 11.165 1.00 91.12 86 LEU A N 1
ATOM 655 C CA . LEU A 1 86 ? 0.585 -2.308 10.146 1.00 91.12 86 LEU A CA 1
ATOM 656 C C . LEU A 1 86 ? 1.536 -1.175 10.568 1.00 91.12 86 LEU A C 1
ATOM 658 O O . LEU A 1 86 ? 2.434 -0.818 9.807 1.00 91.12 86 LEU A O 1
ATOM 662 N N . VAL A 1 87 ?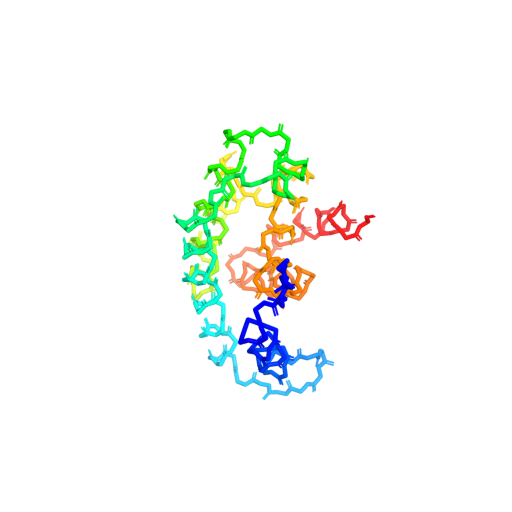 1.421 -0.673 11.804 1.00 91.00 87 VAL A N 1
ATOM 663 C CA . VAL A 1 87 ? 2.351 0.334 12.356 1.00 91.00 87 VAL A CA 1
ATOM 664 C C . VAL A 1 87 ? 3.789 -0.198 12.388 1.00 91.00 87 VAL A C 1
ATOM 666 O O . VAL A 1 87 ? 4.722 0.490 11.963 1.00 91.00 87 VAL A O 1
ATOM 669 N N . LYS A 1 88 ? 3.991 -1.447 12.830 1.00 91.69 88 LYS A N 1
ATOM 670 C CA . LYS A 1 88 ? 5.318 -2.085 12.849 1.00 91.69 88 LYS A CA 1
ATOM 671 C C . LYS A 1 88 ? 5.917 -2.189 11.444 1.00 91.69 88 LYS A C 1
ATOM 673 O O . LYS A 1 88 ? 7.094 -1.884 11.269 1.00 91.69 88 LYS A O 1
ATOM 678 N N . LEU A 1 89 ? 5.133 -2.598 10.446 1.00 90.69 89 LEU A N 1
ATOM 679 C CA . LEU A 1 89 ? 5.568 -2.667 9.045 1.00 90.69 89 LEU A CA 1
ATOM 680 C C . LEU A 1 89 ? 5.897 -1.279 8.490 1.00 90.69 89 LEU A C 1
ATOM 682 O O . LEU A 1 89 ? 6.924 -1.116 7.838 1.00 90.69 89 LEU A O 1
ATOM 686 N N . GLY A 1 90 ? 5.065 -0.287 8.803 1.00 87.88 90 GLY A N 1
ATOM 687 C CA . GLY A 1 90 ? 5.243 1.093 8.376 1.00 87.88 90 GLY A CA 1
ATOM 688 C C . GLY A 1 90 ? 6.511 1.753 8.924 1.00 87.88 90 GLY A C 1
ATOM 689 O O . GLY A 1 90 ? 7.132 2.554 8.222 1.00 87.88 90 GLY A O 1
ATOM 690 N N . ASN A 1 91 ? 6.917 1.386 10.145 1.00 85.62 91 ASN A N 1
ATOM 691 C CA . ASN A 1 91 ? 8.154 1.843 10.787 1.00 85.62 91 ASN A CA 1
ATOM 692 C C . ASN A 1 91 ? 9.407 1.061 10.359 1.00 85.62 91 ASN A C 1
ATOM 694 O O . ASN A 1 91 ? 10.518 1.559 10.547 1.00 85.62 91 ASN A O 1
ATOM 698 N N . LYS A 1 92 ? 9.271 -0.144 9.786 1.00 77.50 92 LYS A N 1
ATOM 699 C CA . LYS A 1 92 ? 10.430 -0.913 9.307 1.00 77.50 92 LYS A CA 1
ATOM 700 C C . LYS A 1 92 ? 11.108 -0.195 8.136 1.00 77.50 92 LYS A C 1
ATOM 702 O O . LYS A 1 92 ? 10.466 0.295 7.210 1.00 77.50 92 LYS A O 1
ATOM 707 N N . SER A 1 93 ? 12.438 -0.191 8.156 1.00 65.38 93 SER A N 1
ATOM 708 C CA . SER A 1 93 ? 13.307 0.554 7.235 1.00 65.38 93 SER A CA 1
ATOM 709 C C . SER A 1 93 ? 13.304 0.045 5.782 1.00 65.38 93 SER A C 1
ATOM 711 O O . SER A 1 93 ? 13.750 0.760 4.888 1.00 65.38 93 SER A O 1
ATOM 713 N N . GLY A 1 94 ? 12.775 -1.151 5.503 1.00 82.25 94 GLY A N 1
ATOM 714 C CA . GLY A 1 94 ? 12.763 -1.740 4.159 1.00 82.25 94 GLY A CA 1
ATOM 715 C C . GLY A 1 94 ? 11.413 -1.638 3.445 1.00 82.25 94 GLY A C 1
ATOM 716 O O . GLY A 1 94 ? 10.450 -2.274 3.879 1.00 82.25 94 GLY A O 1
ATOM 717 N N . GLY A 1 95 ? 11.373 -0.896 2.330 1.00 86.56 95 GLY A N 1
ATOM 718 C CA . GLY A 1 95 ? 10.296 -0.938 1.324 1.00 86.56 95 GLY A CA 1
ATOM 719 C C . GLY A 1 95 ? 8.959 -0.314 1.722 1.00 86.56 95 GLY A C 1
ATOM 720 O O . GLY A 1 95 ? 8.023 -0.355 0.935 1.00 86.56 95 GLY A O 1
ATOM 721 N N . SER A 1 96 ? 8.841 0.242 2.932 1.00 91.19 96 SER A N 1
ATOM 722 C CA . SER A 1 96 ? 7.608 0.899 3.383 1.00 91.19 96 SER A CA 1
ATOM 723 C C . SER A 1 96 ? 7.308 2.114 2.497 1.00 91.19 96 SER A C 1
ATOM 725 O O . SER A 1 96 ? 8.204 2.959 2.348 1.00 91.19 96 SER A O 1
ATOM 727 N N . PRO A 1 97 ? 6.084 2.237 1.945 1.00 89.44 97 PRO A N 1
ATOM 728 C CA . PRO A 1 97 ? 5.665 3.420 1.192 1.00 89.44 97 PRO A CA 1
ATOM 729 C C . PRO A 1 97 ? 5.781 4.706 2.021 1.00 89.44 97 PRO A C 1
ATOM 731 O O . PRO A 1 97 ? 6.121 5.758 1.504 1.00 89.44 97 PRO A O 1
ATOM 734 N N . TRP A 1 98 ? 5.618 4.607 3.344 1.00 89.62 98 TRP A N 1
ATOM 735 C CA . TRP A 1 98 ? 5.682 5.736 4.277 1.00 89.62 98 TRP A CA 1
ATOM 736 C C . TRP A 1 98 ? 7.099 6.109 4.738 1.00 89.62 98 TRP A C 1
ATOM 738 O O . TRP A 1 98 ? 7.261 6.803 5.748 1.00 89.62 98 TRP A O 1
ATOM 748 N N . ARG A 1 99 ? 8.144 5.575 4.094 1.00 86.88 99 ARG A N 1
ATOM 749 C CA . ARG A 1 99 ? 9.543 5.806 4.496 1.00 86.88 99 ARG A CA 1
ATOM 750 C C . ARG A 1 99 ? 10.254 6.850 3.643 1.00 86.88 99 ARG A C 1
ATOM 752 O O . ARG A 1 99 ? 11.141 7.518 4.163 1.00 86.88 99 ARG A O 1
ATOM 759 N N . SER A 1 100 ? 9.929 6.925 2.360 1.00 85.88 100 SER A N 1
ATOM 760 C CA . SER A 1 100 ? 10.547 7.848 1.414 1.00 85.88 100 SER A CA 1
ATOM 761 C C . SER A 1 100 ? 9.633 8.059 0.216 1.00 85.88 100 SER A C 1
ATOM 763 O O . SER A 1 100 ? 8.884 7.157 -0.161 1.00 85.88 100 SER A O 1
ATOM 765 N N . GLU A 1 101 ? 9.766 9.213 -0.430 1.00 85.88 101 GLU A N 1
ATOM 766 C CA . GLU A 1 101 ? 9.050 9.546 -1.665 1.00 85.88 101 GLU A CA 1
ATOM 767 C C . GLU A 1 101 ? 9.286 8.492 -2.757 1.00 85.88 101 GLU A C 1
ATOM 769 O O . GLU A 1 101 ? 8.346 7.998 -3.367 1.00 85.88 101 GLU A O 1
ATOM 774 N N . ALA A 1 102 ? 10.528 8.025 -2.922 1.00 86.62 102 ALA A N 1
ATOM 775 C CA . ALA A 1 102 ? 10.853 6.990 -3.904 1.00 86.62 102 ALA A CA 1
ATOM 776 C C . ALA A 1 102 ? 10.152 5.644 -3.631 1.00 86.62 102 ALA A C 1
ATOM 778 O O . ALA A 1 102 ? 9.763 4.950 -4.570 1.00 86.62 102 ALA A O 1
ATOM 779 N N . ASN A 1 103 ? 9.990 5.241 -2.364 1.00 89.31 103 ASN A N 1
ATOM 780 C CA . ASN A 1 103 ? 9.224 4.029 -2.050 1.00 89.31 103 ASN A CA 1
ATOM 781 C C . ASN A 1 103 ? 7.736 4.242 -2.324 1.00 89.31 103 ASN A C 1
ATOM 783 O O . ASN A 1 103 ? 7.057 3.318 -2.762 1.00 89.31 103 ASN A O 1
ATOM 787 N N . CYS A 1 104 ? 7.243 5.448 -2.061 1.00 88.56 104 CYS A N 1
ATOM 788 C CA . CYS A 1 104 ? 5.853 5.788 -2.270 1.00 88.56 104 CYS A CA 1
ATOM 789 C C . CYS A 1 104 ? 5.482 5.879 -3.753 1.00 88.56 104 CYS A C 1
ATOM 791 O O . CYS A 1 104 ? 4.499 5.279 -4.163 1.00 88.56 104 CYS A O 1
ATOM 793 N N . SER A 1 105 ? 6.310 6.524 -4.578 1.00 88.00 105 SER A N 1
ATOM 794 C CA . SER A 1 105 ? 6.155 6.563 -6.038 1.00 88.00 105 SER A CA 1
ATOM 795 C C . SER A 1 105 ? 6.140 5.150 -6.636 1.00 88.00 105 SER A C 1
ATOM 797 O O . SER A 1 105 ? 5.261 4.803 -7.427 1.00 88.00 105 SER A O 1
ATOM 799 N N . CYS A 1 106 ? 7.045 4.283 -6.167 1.00 88.88 106 CYS A N 1
ATOM 800 C CA . CYS A 1 106 ? 7.056 2.863 -6.518 1.00 88.88 106 CYS A CA 1
ATOM 801 C C . CYS A 1 106 ? 5.743 2.161 -6.113 1.00 88.88 106 CYS A C 1
ATOM 803 O O . CYS A 1 106 ? 5.114 1.503 -6.938 1.00 88.88 106 CYS A O 1
ATOM 805 N N . ALA A 1 107 ? 5.286 2.349 -4.870 1.00 90.06 107 ALA A N 1
ATOM 806 C CA . ALA A 1 107 ? 4.035 1.784 -4.360 1.00 90.06 107 ALA A CA 1
ATOM 807 C C . ALA A 1 107 ? 2.800 2.266 -5.143 1.00 90.06 107 ALA A C 1
ATOM 809 O O . ALA A 1 107 ? 1.959 1.454 -5.525 1.00 90.06 107 ALA A O 1
ATOM 810 N N . ARG A 1 108 ? 2.725 3.567 -5.445 1.00 89.00 108 ARG A N 1
ATOM 811 C CA . ARG A 1 108 ? 1.668 4.184 -6.253 1.00 89.00 108 ARG A CA 1
ATOM 812 C C . ARG A 1 108 ? 1.582 3.530 -7.623 1.00 89.00 108 ARG A C 1
ATOM 814 O O . ARG A 1 108 ? 0.502 3.104 -8.024 1.00 89.00 108 ARG A O 1
ATOM 821 N N . LYS A 1 109 ? 2.717 3.375 -8.313 1.00 87.19 109 LYS A N 1
ATOM 822 C CA . LYS A 1 109 ? 2.749 2.725 -9.628 1.00 87.19 109 LYS A CA 1
ATOM 823 C C . LYS A 1 109 ? 2.287 1.269 -9.561 1.00 87.19 109 LYS A C 1
ATOM 825 O O . LYS A 1 109 ? 1.516 0.839 -10.415 1.00 87.19 109 LYS A O 1
ATOM 830 N N . MET A 1 110 ? 2.709 0.525 -8.538 1.00 85.56 110 MET A N 1
ATOM 831 C CA . MET A 1 110 ? 2.259 -0.854 -8.326 1.00 85.56 110 MET A CA 1
ATOM 832 C C . MET A 1 110 ? 0.742 -0.949 -8.135 1.00 85.56 110 MET A C 1
ATOM 834 O O . MET A 1 110 ? 0.109 -1.826 -8.718 1.00 85.56 110 MET A O 1
ATOM 838 N N . VAL A 1 111 ? 0.157 -0.044 -7.345 1.00 86.69 111 VAL A N 1
ATOM 839 C CA . VAL A 1 111 ? -1.295 0.021 -7.141 1.00 86.69 111 VAL A CA 1
ATOM 840 C C . VAL A 1 111 ? -2.010 0.377 -8.446 1.00 86.69 111 VAL A C 1
ATOM 842 O O . VAL A 1 111 ? -2.941 -0.325 -8.825 1.00 86.69 111 VAL A O 1
ATOM 845 N N . GLN A 1 112 ? -1.525 1.361 -9.204 1.00 84.44 112 GLN A N 1
ATOM 846 C CA . GLN A 1 112 ? -2.103 1.737 -10.503 1.00 84.44 112 GLN A CA 1
ATOM 847 C C . GLN A 1 112 ? -2.098 0.592 -11.528 1.00 84.44 112 GLN A C 1
ATOM 849 O O . GLN A 1 112 ? -3.063 0.429 -12.270 1.00 84.44 112 GLN A O 1
ATOM 854 N N . LEU A 1 113 ? -1.042 -0.227 -11.572 1.00 80.44 113 LEU A N 1
ATOM 855 C CA . LEU A 1 113 ? -0.940 -1.341 -12.525 1.00 80.44 113 LEU A CA 1
ATOM 856 C C . LEU A 1 113 ? -1.970 -2.450 -12.290 1.00 80.44 113 LEU A C 1
ATOM 858 O O . LEU A 1 113 ? -2.337 -3.147 -13.233 1.00 80.44 113 LEU A O 1
ATOM 862 N N . ILE A 1 114 ? -2.462 -2.594 -11.059 1.00 78.06 114 ILE A N 1
ATOM 863 C CA . ILE A 1 114 ? -3.572 -3.503 -10.737 1.00 78.06 114 ILE A CA 1
ATOM 864 C C . ILE A 1 114 ? -4.940 -2.801 -10.797 1.00 78.06 114 ILE A C 1
ATOM 866 O O . ILE A 1 114 ? -5.927 -3.342 -10.299 1.00 78.06 114 ILE A O 1
ATOM 870 N N . GLY A 1 115 ? -4.993 -1.607 -11.401 1.00 77.12 115 GLY A N 1
ATOM 871 C CA . GLY A 1 115 ? -6.199 -0.791 -11.539 1.00 77.12 115 GLY A CA 1
ATOM 872 C C . GLY A 1 115 ? -6.594 -0.048 -10.266 1.00 77.12 115 GLY A C 1
ATOM 873 O O . GLY A 1 115 ? -7.761 0.277 -10.098 1.00 77.12 115 GLY A O 1
ATOM 874 N N . GLY A 1 116 ? -5.639 0.155 -9.357 1.00 79.88 116 GLY A N 1
ATOM 875 C CA . GLY A 1 116 ? -5.839 0.746 -8.046 1.00 79.88 116 GLY A CA 1
ATOM 876 C C . GLY A 1 116 ? -5.654 2.260 -7.960 1.00 79.88 116 GLY A C 1
ATOM 877 O O . GLY A 1 116 ? -4.796 2.816 -8.646 1.00 79.88 116 GLY A O 1
ATOM 878 N N . ASP A 1 117 ? -6.356 2.901 -7.023 1.00 85.50 117 ASP A N 1
ATOM 879 C CA . ASP A 1 117 ? -6.067 4.262 -6.561 1.00 85.50 117 ASP A CA 1
ATOM 880 C C . ASP A 1 117 ? -5.210 4.239 -5.282 1.00 85.50 117 ASP A C 1
ATOM 882 O O . ASP A 1 117 ? -5.618 3.737 -4.230 1.00 85.50 117 ASP A O 1
ATOM 886 N N . TRP A 1 118 ? -3.998 4.790 -5.374 1.00 86.31 118 TRP A N 1
ATOM 887 C CA . TRP A 1 118 ? -3.080 4.884 -4.242 1.00 86.31 118 TRP A CA 1
ATOM 888 C C . TRP A 1 118 ? -3.600 5.788 -3.127 1.00 86.31 118 TRP A C 1
ATOM 890 O O . TRP A 1 118 ? -3.417 5.438 -1.962 1.00 86.31 118 TRP A O 1
ATOM 900 N N . ALA A 1 119 ? -4.250 6.906 -3.451 1.00 83.56 119 ALA A N 1
ATOM 901 C CA . ALA A 1 119 ? -4.689 7.875 -2.453 1.00 83.56 119 ALA A CA 1
ATOM 902 C C . ALA A 1 119 ? -5.712 7.232 -1.506 1.00 83.56 119 ALA A C 1
ATOM 904 O O . ALA A 1 119 ? -5.555 7.276 -0.284 1.00 83.56 119 ALA A O 1
ATOM 905 N N . GLN A 1 120 ? -6.685 6.515 -2.075 1.00 82.75 120 GLN A N 1
ATOM 906 C CA . GLN A 1 120 ? -7.703 5.778 -1.322 1.00 82.75 120 GLN A CA 1
ATOM 907 C C . GLN A 1 120 ? -7.100 4.646 -0.478 1.00 82.75 120 GLN A C 1
ATOM 909 O O . GLN A 1 120 ? -7.403 4.510 0.712 1.00 82.75 120 GLN A O 1
ATOM 914 N N . VAL A 1 121 ? -6.209 3.841 -1.070 1.00 86.19 121 VAL A N 1
ATOM 915 C CA . VAL A 1 121 ? -5.514 2.757 -0.357 1.00 86.19 121 VAL A CA 1
ATOM 916 C C . VAL A 1 121 ? -4.711 3.313 0.817 1.00 86.19 121 VAL A C 1
ATOM 918 O O . VAL A 1 121 ? -4.772 2.786 1.931 1.00 86.19 121 VAL A O 1
ATOM 921 N N . ASN A 1 122 ? -3.961 4.386 0.583 1.00 87.19 122 ASN A N 1
ATOM 922 C CA . ASN A 1 122 ? -3.108 5.006 1.579 1.00 87.19 122 ASN A CA 1
ATOM 923 C C . ASN A 1 122 ? -3.923 5.626 2.720 1.00 87.19 122 ASN A C 1
ATOM 925 O O . ASN A 1 122 ? -3.619 5.384 3.890 1.00 87.19 122 ASN A O 1
ATOM 929 N N . GLU A 1 123 ? -4.989 6.361 2.399 1.00 83.88 123 GLU A N 1
ATOM 930 C CA . GLU A 1 123 ? -5.905 6.915 3.392 1.00 83.88 123 GLU A CA 1
ATOM 931 C C . GLU A 1 123 ? -6.471 5.811 4.291 1.00 83.88 123 GLU A C 1
ATOM 933 O O . GLU A 1 123 ? -6.449 5.923 5.523 1.00 83.88 123 GLU A O 1
ATOM 938 N N . PHE A 1 124 ? -6.920 4.703 3.701 1.00 86.00 124 PHE A N 1
ATOM 939 C CA . PHE A 1 124 ? -7.448 3.592 4.477 1.00 86.00 124 PHE A CA 1
ATOM 940 C C . PHE A 1 124 ? -6.387 2.967 5.389 1.00 86.00 124 PHE A C 1
ATOM 942 O O . PHE A 1 124 ? -6.645 2.753 6.578 1.00 86.00 124 PHE A O 1
ATOM 949 N N . LEU A 1 125 ? -5.183 2.695 4.873 1.00 87.81 125 LEU A N 1
ATOM 950 C CA . LEU A 1 125 ? -4.082 2.157 5.676 1.00 87.81 125 LEU A CA 1
ATOM 951 C C . LEU A 1 125 ? -3.735 3.091 6.847 1.00 87.81 125 LEU A C 1
ATOM 953 O O . LEU A 1 125 ? -3.525 2.620 7.967 1.00 87.81 125 LEU A O 1
ATOM 957 N N . LEU A 1 126 ? -3.737 4.409 6.634 1.00 86.56 126 LEU A N 1
ATOM 958 C CA . LEU A 1 126 ? -3.522 5.391 7.699 1.00 86.56 126 LEU A CA 1
ATOM 959 C C . LEU A 1 126 ? -4.649 5.374 8.735 1.00 86.56 126 LEU A C 1
ATOM 961 O O . LEU A 1 126 ? -4.361 5.371 9.934 1.00 86.56 126 LEU A O 1
ATOM 965 N N . ARG A 1 127 ? -5.916 5.284 8.308 1.00 85.44 127 ARG A N 1
ATOM 966 C CA . ARG A 1 127 ? -7.068 5.131 9.215 1.00 85.44 127 ARG A CA 1
ATOM 967 C C . ARG A 1 127 ? -6.963 3.851 10.053 1.00 85.44 127 ARG A C 1
ATOM 969 O O . ARG A 1 127 ? -7.241 3.891 11.251 1.00 85.44 127 ARG A O 1
ATOM 976 N N . GLN A 1 128 ? -6.523 2.727 9.475 1.00 87.88 128 GLN A N 1
ATOM 977 C CA . GLN A 1 128 ? -6.290 1.497 10.246 1.00 87.88 128 GLN A CA 1
ATOM 978 C C . GLN A 1 128 ? -5.125 1.656 11.225 1.00 87.88 128 GLN A C 1
ATOM 980 O O . GLN A 1 128 ? -5.266 1.307 12.396 1.00 87.88 128 GLN A O 1
ATOM 985 N N . ALA A 1 129 ? -3.996 2.218 10.786 1.00 88.50 129 ALA A N 1
ATOM 986 C CA . ALA A 1 129 ? -2.824 2.432 11.633 1.00 88.50 129 ALA A CA 1
ATOM 987 C C . ALA A 1 129 ? -3.123 3.369 12.815 1.00 88.50 129 ALA A C 1
ATOM 989 O O . ALA A 1 129 ? -2.655 3.128 13.929 1.00 88.50 129 ALA A O 1
ATOM 990 N N . MET A 1 130 ? -3.963 4.386 12.599 1.00 87.00 130 MET A N 1
ATOM 991 C CA . MET A 1 130 ? -4.388 5.343 13.624 1.00 87.00 130 MET A CA 1
ATOM 992 C C . MET A 1 130 ? -5.059 4.670 14.827 1.00 87.00 130 MET A C 1
ATOM 994 O O . MET A 1 130 ? -4.909 5.150 15.948 1.00 87.00 130 MET A O 1
ATOM 998 N N . ARG A 1 131 ? -5.743 3.535 14.620 1.00 87.25 131 ARG A N 1
ATOM 999 C CA . ARG A 1 131 ? -6.370 2.757 15.704 1.00 87.25 131 ARG A CA 1
ATOM 1000 C C . ARG A 1 131 ? -5.360 2.127 16.664 1.00 87.25 131 ARG A C 1
ATOM 1002 O O . ARG A 1 131 ? -5.731 1.787 17.780 1.00 87.25 131 ARG A O 1
ATOM 1009 N N . ALA A 1 132 ? -4.111 1.939 16.235 1.00 90.38 132 ALA A N 1
ATOM 1010 C CA . ALA A 1 132 ? -3.026 1.467 17.096 1.00 90.38 132 ALA A CA 1
ATOM 1011 C C . ALA A 1 132 ? -2.118 2.602 17.579 1.00 90.38 132 ALA A C 1
ATOM 1013 O O . ALA A 1 132 ? -1.686 2.575 18.727 1.00 90.38 132 ALA A O 1
ATOM 1014 N N . ASP A 1 133 ? -1.802 3.568 16.715 1.00 90.12 133 ASP A N 1
ATOM 1015 C CA . ASP A 1 133 ? -0.934 4.698 17.046 1.00 90.12 133 ASP A CA 1
ATOM 1016 C C . ASP A 1 133 ? -1.339 5.940 16.234 1.00 90.12 133 ASP A C 1
ATOM 1018 O O . ASP A 1 133 ? -1.006 6.100 15.054 1.00 90.12 133 ASP A O 1
ATOM 1022 N N . ARG A 1 134 ? -2.049 6.862 16.893 1.00 86.19 134 ARG A N 1
ATOM 1023 C CA . ARG A 1 134 ? -2.482 8.129 16.290 1.00 86.19 134 ARG A CA 1
ATOM 1024 C C . ARG A 1 134 ? -1.305 9.032 15.922 1.00 86.19 134 ARG A C 1
ATOM 1026 O O . ARG A 1 134 ? -1.341 9.672 14.873 1.00 86.19 134 ARG A O 1
ATOM 1033 N N . LYS A 1 135 ? -0.248 9.074 16.744 1.00 87.19 135 LYS A N 1
ATOM 1034 C CA . LYS A 1 135 ? 0.939 9.902 16.470 1.00 87.19 135 LYS A CA 1
ATOM 1035 C C . LYS A 1 135 ? 1.672 9.387 15.235 1.00 87.19 135 LYS A C 1
ATOM 1037 O O . LYS A 1 135 ? 2.160 10.185 14.441 1.00 87.19 135 LYS A O 1
ATOM 1042 N N . PHE A 1 136 ? 1.725 8.069 15.049 1.00 87.12 136 PHE A N 1
ATOM 1043 C CA . PHE A 1 136 ? 2.245 7.467 13.827 1.00 87.12 136 PHE A CA 1
ATOM 1044 C C . PHE A 1 136 ? 1.469 7.927 12.594 1.00 87.12 136 PHE A C 1
ATOM 1046 O O . PHE A 1 136 ? 2.092 8.455 11.676 1.00 87.12 136 PHE A O 1
ATOM 1053 N N . ALA A 1 137 ? 0.140 7.787 12.588 1.00 80.62 137 ALA A N 1
ATOM 1054 C CA . ALA A 1 137 ? -0.676 8.178 11.440 1.00 80.62 137 ALA A CA 1
ATOM 1055 C C . ALA A 1 137 ? -0.494 9.666 11.095 1.00 80.62 137 ALA A C 1
ATOM 1057 O O . ALA A 1 137 ? -0.267 9.992 9.935 1.00 80.62 137 ALA A O 1
ATOM 1058 N N . ILE A 1 138 ? -0.463 10.550 12.100 1.00 80.44 138 ILE A N 1
ATOM 1059 C CA . ILE A 1 138 ? -0.225 11.990 11.901 1.00 80.44 138 ILE A CA 1
ATOM 1060 C C . ILE A 1 138 ? 1.151 12.257 11.281 1.00 80.44 138 ILE A C 1
ATOM 1062 O O . ILE A 1 138 ? 1.248 12.967 10.285 1.00 80.44 138 ILE A O 1
ATOM 1066 N N . ARG A 1 139 ? 2.221 11.638 11.800 1.00 83.38 139 ARG A N 1
ATOM 1067 C CA . ARG A 1 139 ? 3.562 11.757 11.195 1.00 83.38 139 ARG A CA 1
ATOM 1068 C C . ARG A 1 139 ? 3.604 11.239 9.755 1.00 83.38 139 ARG A C 1
ATOM 1070 O O . ARG A 1 139 ? 4.468 11.656 8.988 1.00 83.38 139 ARG A O 1
ATOM 1077 N N . LYS A 1 140 ? 2.738 10.283 9.405 1.00 81.94 140 LYS A N 1
ATOM 1078 C CA . LYS A 1 140 ? 2.674 9.685 8.066 1.00 81.94 140 LYS A CA 1
ATOM 1079 C C . LYS A 1 140 ? 1.740 10.415 7.100 1.00 81.94 140 LYS A C 1
ATOM 1081 O O . LYS A 1 140 ? 1.966 10.310 5.900 1.00 81.94 140 LYS A O 1
ATOM 1086 N N . LEU A 1 141 ? 0.808 11.241 7.581 1.00 70.12 141 LEU A N 1
ATOM 1087 C CA . LEU A 1 141 ? -0.009 12.117 6.731 1.00 70.12 141 LEU A CA 1
ATOM 1088 C C . LEU A 1 141 ? 0.854 13.034 5.855 1.00 70.12 141 LEU A C 1
ATOM 1090 O O . LEU A 1 141 ? 0.588 13.130 4.665 1.00 70.12 141 LEU A O 1
ATOM 1094 N N . GLY A 1 142 ? 1.942 13.593 6.397 1.00 64.19 142 GLY A N 1
ATOM 1095 C CA . GLY A 1 142 ? 2.872 14.432 5.626 1.00 64.19 142 GLY A CA 1
ATOM 1096 C C . GLY A 1 142 ? 3.631 13.700 4.509 1.00 64.19 142 GLY A C 1
ATOM 1097 O O . GLY A 1 142 ? 4.169 14.343 3.617 1.00 64.19 142 GLY A O 1
ATOM 1098 N N . TRP A 1 143 ? 3.665 12.362 4.524 1.00 62.78 143 TRP A N 1
ATOM 1099 C CA . TRP A 1 143 ? 4.197 11.584 3.401 1.00 62.78 143 TRP A CA 1
ATOM 1100 C C . TRP A 1 143 ? 3.164 11.428 2.287 1.00 62.78 143 TRP A C 1
ATOM 1102 O O . TRP A 1 143 ? 3.544 11.420 1.129 1.00 62.78 143 TRP A O 1
ATOM 1112 N N . THR A 1 144 ? 1.875 11.361 2.626 1.00 57.72 144 THR A N 1
ATOM 1113 C CA . THR A 1 144 ? 0.762 11.240 1.666 1.00 57.72 144 THR A CA 1
ATOM 1114 C C . THR A 1 144 ? 0.782 12.373 0.645 1.00 57.72 144 THR A C 1
ATOM 1116 O O . THR A 1 144 ? 0.817 12.114 -0.551 1.00 57.72 144 THR A O 1
ATOM 1119 N N . SER A 1 145 ? 0.918 13.618 1.112 1.00 60.19 145 SER A N 1
ATOM 1120 C CA . SER A 1 145 ? 0.998 14.798 0.243 1.00 60.19 145 SER A CA 1
ATOM 1121 C C . SER A 1 145 ? 2.210 14.798 -0.694 1.00 60.19 145 SER A C 1
ATOM 1123 O O . SER A 1 145 ? 2.140 15.377 -1.769 1.00 60.19 145 SER A O 1
ATOM 1125 N N . LEU A 1 146 ? 3.313 14.144 -0.312 1.00 59.09 146 LEU A N 1
ATOM 1126 C CA . LEU A 1 146 ? 4.511 14.013 -1.153 1.00 59.09 146 LEU A CA 1
ATOM 1127 C C . LEU A 1 146 ? 4.385 12.898 -2.201 1.00 59.09 146 LEU A C 1
ATOM 1129 O O . LEU A 1 146 ? 5.169 12.851 -3.139 1.00 59.09 146 LEU A O 1
ATOM 1133 N N . CYS A 1 147 ? 3.442 11.973 -2.027 1.00 63.53 147 CYS A N 1
ATOM 1134 C CA . CYS A 1 147 ? 3.218 10.865 -2.954 1.00 63.53 147 CYS A CA 1
ATOM 1135 C C . CYS A 1 147 ? 2.169 11.167 -4.026 1.00 63.53 147 CYS A C 1
ATOM 1137 O O . CYS A 1 147 ? 2.149 10.499 -5.067 1.00 63.53 147 CYS A O 1
ATOM 1139 N N . ASP A 1 148 ? 1.267 12.099 -3.718 1.00 54.59 148 ASP A N 1
ATOM 1140 C CA . ASP A 1 148 ? 0.132 12.474 -4.558 1.00 54.59 148 ASP A CA 1
ATOM 1141 C C . ASP A 1 148 ? 0.462 13.644 -5.505 1.00 54.59 148 ASP A C 1
ATOM 1143 O O . ASP A 1 148 ? -0.199 13.773 -6.537 1.00 54.59 148 ASP A O 1
ATOM 1147 N N . ALA A 1 149 ? 1.505 14.429 -5.190 1.00 43.91 149 ALA A N 1
ATOM 1148 C CA . ALA A 1 149 ? 2.137 15.407 -6.088 1.00 43.91 149 ALA A CA 1
ATOM 1149 C C . ALA A 1 149 ? 2.814 14.732 -7.298 1.00 43.91 149 ALA A C 1
ATOM 1151 O O . ALA A 1 149 ? 2.902 15.398 -8.353 1.00 43.91 149 ALA A O 1
#

Sequence (149 aa):
MSRRPNQLVQAFAATIFATLPVSGQGSDKETVLDALSAMSSRMETLVARHGFDDALAGSCRTHSRFTRVSTRLPQMLRDARSPRKLVKLGNKSGGSPWRSEANCSCARKMVQLIGGDWAQVNEFLLRQAMRADRKFAIRKLGWTSLCDA

pLDDT: mean 74.06, std 17.95, range [30.27, 92.88]

Foldseek 3Di:
DDPPPPVVLVVVLVVLVVQLDDPDDDRDPVSQLVSLLVLLVLLLVCCVPPNCPPLLCVLLVDSQLLVQQSVLSSVLSNCLVPLVVNLVSCPDPTLRLLNDLSSVSSNCSSQVVSSHHSLSSLVSSLVSNCVVPVVSSVSSVVSSVSNVD